Protein AF-A0A7K3Y5E2-F1 (afdb_monomer_lite)

Structure (mmCIF, N/CA/C/O backbone):
data_AF-A0A7K3Y5E2-F1
#
_entry.id   AF-A0A7K3Y5E2-F1
#
loop_
_atom_site.group_PDB
_atom_site.id
_atom_site.type_symbol
_atom_site.label_atom_id
_atom_site.label_alt_id
_atom_site.label_comp_id
_atom_site.label_asym_id
_atom_site.label_entity_id
_atom_site.label_seq_id
_atom_site.pdbx_PDB_ins_code
_atom_site.Cartn_x
_atom_site.Cartn_y
_atom_site.Cartn_z
_atom_site.occupancy
_atom_site.B_iso_or_equiv
_atom_site.auth_seq_id
_atom_site.auth_comp_id
_atom_site.auth_asym_id
_atom_site.auth_atom_id
_atom_site.pdbx_PDB_model_num
ATOM 1 N N . GLU A 1 1 ? 18.569 -16.486 -30.854 1.00 65.44 1 GLU A N 1
ATOM 2 C CA . GLU A 1 1 ? 19.426 -16.315 -32.045 1.00 65.44 1 GLU A CA 1
ATOM 3 C C . GLU A 1 1 ? 18.538 -16.068 -33.259 1.00 65.44 1 GLU A C 1
ATOM 5 O O . GLU A 1 1 ? 17.459 -16.649 -33.303 1.00 65.44 1 GLU A O 1
ATOM 10 N N . GLY A 1 2 ? 18.917 -15.154 -34.163 1.00 85.88 2 GLY A N 1
ATOM 11 C CA . GLY A 1 2 ? 18.181 -14.888 -35.414 1.00 85.88 2 GLY A CA 1
ATOM 12 C C . GLY A 1 2 ? 17.344 -13.602 -35.477 1.00 85.88 2 GLY A C 1
ATOM 13 O O . GLY A 1 2 ? 16.522 -13.455 -36.376 1.00 85.88 2 GLY A O 1
ATOM 14 N N . THR A 1 3 ? 17.515 -12.662 -34.541 1.00 89.19 3 THR A N 1
ATOM 15 C CA . THR A 1 3 ? 16.976 -11.299 -34.704 1.00 89.19 3 THR A CA 1
ATOM 16 C C . THR A 1 3 ? 18.124 -10.309 -34.779 1.00 89.19 3 THR A C 1
ATOM 18 O O . THR A 1 3 ? 19.136 -10.490 -34.104 1.00 89.19 3 THR A O 1
ATOM 21 N N . ARG A 1 4 ? 17.937 -9.207 -35.511 1.00 88.00 4 ARG A N 1
ATOM 22 C CA . ARG A 1 4 ? 18.916 -8.111 -35.526 1.00 88.00 4 ARG A CA 1
ATOM 23 C C . ARG A 1 4 ? 19.204 -7.570 -34.127 1.00 88.00 4 ARG A C 1
ATOM 25 O O . ARG A 1 4 ? 20.330 -7.219 -33.845 1.00 88.00 4 ARG A O 1
ATOM 32 N N . ALA A 1 5 ? 18.229 -7.578 -33.218 1.00 86.38 5 ALA A N 1
ATOM 33 C CA . ALA A 1 5 ? 18.456 -7.189 -31.823 1.00 86.38 5 ALA A CA 1
ATOM 34 C C . ALA A 1 5 ? 19.395 -8.148 -31.061 1.00 86.38 5 ALA A C 1
ATOM 36 O O . ALA A 1 5 ? 20.045 -7.738 -30.103 1.00 86.38 5 ALA A O 1
ATOM 37 N N . TYR A 1 6 ? 19.447 -9.422 -31.462 1.00 87.56 6 TYR A N 1
ATOM 38 C CA . TYR A 1 6 ? 20.365 -10.413 -30.906 1.00 87.56 6 TYR A CA 1
ATOM 39 C C . TYR A 1 6 ? 21.773 -10.277 -31.509 1.00 87.56 6 TYR A C 1
ATOM 41 O O . TYR A 1 6 ? 22.755 -10.315 -30.775 1.00 87.56 6 TYR A O 1
ATOM 49 N N . GLU A 1 7 ? 21.861 -10.103 -32.830 1.00 88.00 7 GLU A N 1
ATOM 50 C CA . GLU A 1 7 ? 23.125 -10.007 -33.580 1.00 88.00 7 GLU A CA 1
ATOM 51 C C . GLU A 1 7 ? 23.808 -8.635 -33.422 1.00 88.00 7 GLU A C 1
ATOM 53 O O . GLU A 1 7 ? 25.020 -8.556 -33.251 1.00 88.00 7 GLU A O 1
ATOM 58 N N . GLU A 1 8 ? 23.024 -7.555 -33.403 1.00 89.75 8 GLU A N 1
ATOM 59 C CA . GLU A 1 8 ? 23.433 -6.153 -33.225 1.00 89.75 8 GLU A CA 1
ATOM 60 C C . GLU A 1 8 ? 23.025 -5.653 -31.823 1.00 89.75 8 GLU A C 1
ATOM 62 O O . GLU A 1 8 ? 22.358 -4.632 -31.649 1.00 89.75 8 GLU A O 1
ATOM 67 N N . ASN A 1 9 ? 23.378 -6.420 -30.794 1.00 84.56 9 ASN A N 1
ATOM 68 C CA . ASN A 1 9 ? 23.081 -6.107 -29.398 1.00 84.56 9 ASN A CA 1
ATOM 69 C C . ASN A 1 9 ? 23.750 -4.781 -28.965 1.00 84.56 9 ASN A C 1
ATOM 71 O O . ASN A 1 9 ? 24.964 -4.622 -29.068 1.00 84.56 9 ASN A O 1
ATOM 75 N N . THR A 1 10 ? 22.954 -3.865 -28.397 1.00 86.56 10 THR A N 1
ATOM 76 C CA . THR A 1 10 ? 23.427 -2.594 -27.812 1.00 86.56 10 THR A CA 1
ATOM 77 C C . THR A 1 10 ? 23.283 -2.523 -26.283 1.00 86.56 10 THR A C 1
ATOM 79 O O . THR A 1 10 ? 23.208 -1.429 -25.711 1.00 86.56 10 THR A O 1
ATOM 82 N N . LEU A 1 11 ? 23.173 -3.663 -25.596 1.00 85.75 11 LEU A N 1
ATOM 83 C CA . LEU A 1 11 ? 23.136 -3.731 -24.132 1.00 85.75 11 LEU A CA 1
ATOM 84 C C . LEU A 1 11 ? 24.394 -3.066 -23.562 1.00 85.75 11 LEU A C 1
ATOM 86 O O . LEU A 1 11 ? 25.503 -3.298 -24.033 1.00 85.75 11 LEU A O 1
ATOM 90 N N . GLY A 1 12 ? 24.229 -2.196 -22.567 1.00 86.44 12 GLY A N 1
ATOM 91 C CA . GLY A 1 12 ? 25.335 -1.430 -21.988 1.00 86.44 12 GLY A CA 1
ATOM 92 C C . GLY A 1 12 ? 25.695 -0.149 -22.753 1.00 86.44 12 GLY A C 1
ATOM 93 O O . GLY A 1 12 ? 26.113 0.830 -22.137 1.00 86.44 12 GLY A O 1
ATOM 94 N N . MET A 1 13 ? 25.487 -0.087 -24.076 1.00 91.62 13 MET A N 1
ATOM 95 C CA . MET A 1 13 ? 25.933 1.053 -24.903 1.00 91.62 13 MET A CA 1
ATOM 96 C C . MET A 1 13 ? 25.222 2.374 -24.574 1.00 91.62 13 MET A C 1
ATOM 98 O O . MET A 1 13 ? 25.768 3.458 -24.790 1.00 91.62 13 MET A O 1
ATOM 102 N N . HIS A 1 14 ? 23.981 2.310 -24.090 1.00 93.31 14 HIS A N 1
ATOM 103 C CA . HIS A 1 14 ? 23.141 3.485 -23.831 1.00 93.31 14 HIS A CA 1
ATOM 104 C C . HIS A 1 14 ? 22.648 3.563 -22.386 1.00 93.31 14 HIS A C 1
ATOM 106 O O . HIS A 1 14 ? 21.644 4.220 -22.104 1.00 93.31 14 HIS A O 1
ATOM 112 N N . ASP A 1 15 ? 23.373 2.944 -21.457 1.00 93.38 15 ASP A N 1
ATOM 113 C CA . ASP A 1 15 ? 22.963 2.833 -20.057 1.00 93.38 15 ASP A CA 1
ATOM 114 C C . ASP A 1 15 ? 22.676 4.189 -19.410 1.00 93.38 15 ASP A C 1
ATOM 116 O O . ASP A 1 15 ? 21.643 4.353 -18.763 1.00 93.38 15 ASP A O 1
ATOM 120 N N . ALA A 1 16 ? 23.523 5.195 -19.646 1.00 95.38 16 ALA A N 1
ATOM 121 C CA . ALA A 1 16 ? 23.303 6.540 -19.115 1.00 95.38 16 ALA A CA 1
ATOM 122 C C . ALA A 1 16 ? 21.973 7.149 -19.602 1.00 95.38 16 ALA A C 1
ATOM 124 O O . ALA A 1 16 ? 21.200 7.679 -18.802 1.00 95.38 16 ALA A O 1
ATOM 125 N N . ARG A 1 17 ? 21.663 7.013 -20.900 1.00 95.81 17 ARG A N 1
ATOM 126 C CA . ARG A 1 17 ? 20.407 7.509 -21.491 1.00 95.81 17 ARG A CA 1
ATOM 127 C C . ARG A 1 17 ? 19.200 6.744 -20.956 1.00 95.81 17 ARG A C 1
ATOM 129 O O . ARG A 1 17 ? 18.198 7.359 -20.601 1.00 95.81 17 ARG A O 1
ATOM 136 N N . PHE A 1 18 ? 19.313 5.422 -20.837 1.00 94.88 18 PHE A N 1
ATOM 137 C CA . PHE A 1 18 ? 18.265 4.583 -20.260 1.00 94.88 18 PHE A CA 1
ATOM 138 C C . PHE A 1 18 ? 17.958 4.973 -18.810 1.00 94.88 18 PHE A C 1
ATOM 140 O O . PHE A 1 18 ? 16.792 5.119 -18.443 1.00 94.88 18 PHE A O 1
ATOM 147 N N . ARG A 1 19 ? 18.988 5.178 -17.980 1.00 95.19 19 ARG A N 1
ATOM 148 C CA . ARG A 1 19 ? 18.813 5.579 -16.576 1.00 95.19 19 ARG A CA 1
ATOM 149 C C . ARG A 1 19 ? 18.181 6.961 -16.462 1.00 95.19 19 ARG A C 1
ATOM 151 O O . ARG A 1 19 ? 17.249 7.104 -15.676 1.00 95.19 19 ARG A O 1
ATOM 158 N N . ALA A 1 20 ? 18.625 7.923 -17.272 1.00 96.81 20 ALA A N 1
ATOM 159 C CA . ALA A 1 20 ? 18.040 9.261 -17.310 1.00 96.81 20 ALA A CA 1
ATOM 160 C C . ALA A 1 20 ? 16.551 9.221 -17.691 1.00 96.81 20 ALA A C 1
ATOM 162 O O . ALA A 1 20 ? 15.718 9.771 -16.974 1.00 96.81 20 ALA A O 1
ATOM 163 N N . PHE A 1 21 ? 16.198 8.500 -18.760 1.00 96.69 21 PHE A N 1
ATOM 164 C CA . PHE A 1 21 ? 14.806 8.350 -19.192 1.00 96.69 21 PHE A CA 1
ATOM 165 C C . PHE A 1 21 ? 13.937 7.647 -18.140 1.00 96.69 21 PHE A C 1
ATOM 167 O O . PHE A 1 21 ? 12.825 8.085 -17.842 1.00 96.69 21 PHE A O 1
ATOM 174 N N . LYS A 1 22 ? 14.449 6.566 -17.543 1.00 95.12 22 LYS A N 1
ATOM 175 C CA . LYS A 1 22 ? 13.752 5.813 -16.495 1.00 95.12 22 LYS A CA 1
ATOM 176 C C . LYS A 1 22 ? 13.474 6.677 -15.267 1.00 95.12 22 LYS A C 1
ATOM 178 O O . LYS A 1 22 ? 12.386 6.588 -14.707 1.00 95.12 22 LYS A O 1
ATOM 183 N N . GLU A 1 23 ? 14.446 7.475 -14.842 1.00 95.69 23 GLU A N 1
ATOM 184 C CA . GLU A 1 23 ? 14.294 8.361 -13.690 1.00 95.69 23 GLU A CA 1
ATOM 185 C C . GLU A 1 23 ? 13.292 9.482 -13.970 1.00 95.69 23 GLU A C 1
ATOM 187 O O . GLU A 1 23 ? 12.396 9.713 -13.160 1.00 95.69 23 GLU A O 1
ATOM 192 N N . TRP A 1 24 ? 13.391 10.108 -15.146 1.00 96.94 24 TRP A N 1
ATOM 193 C CA . TRP A 1 24 ? 12.431 11.111 -15.599 1.00 96.94 24 TRP A CA 1
ATOM 194 C C . TRP A 1 24 ? 11.007 10.547 -15.634 1.00 96.94 24 TRP A C 1
ATOM 196 O O . TRP A 1 24 ? 10.106 11.131 -15.047 1.00 96.94 24 TRP A O 1
ATOM 206 N N . THR A 1 25 ? 10.811 9.361 -16.222 1.00 96.25 25 THR A N 1
ATOM 207 C CA . THR A 1 25 ? 9.488 8.713 -16.294 1.00 96.25 25 THR A CA 1
ATOM 208 C C . THR A 1 25 ? 8.902 8.488 -14.901 1.00 96.25 25 THR A C 1
ATOM 210 O O . THR A 1 25 ? 7.735 8.778 -14.662 1.00 96.25 25 THR A O 1
ATOM 213 N N . ARG A 1 26 ? 9.716 8.025 -13.949 1.00 94.81 26 ARG A N 1
ATOM 214 C CA . ARG A 1 26 ? 9.252 7.714 -12.590 1.00 94.81 26 ARG A CA 1
ATOM 215 C C . ARG A 1 26 ? 8.800 8.945 -11.812 1.00 94.81 26 ARG A C 1
ATOM 217 O O . ARG A 1 26 ? 7.811 8.866 -11.092 1.00 94.81 26 ARG A O 1
ATOM 224 N N . LYS A 1 27 ? 9.529 10.052 -11.951 1.00 93.38 27 LYS A N 1
ATOM 225 C CA . LYS A 1 27 ? 9.270 11.298 -11.217 1.00 93.38 27 LYS A CA 1
ATOM 226 C C . LYS A 1 27 ? 8.215 12.165 -11.890 1.00 93.38 27 LYS A C 1
ATOM 228 O O . LYS A 1 27 ? 7.300 12.645 -11.236 1.00 93.38 27 LYS A O 1
ATOM 233 N N . GLU A 1 28 ? 8.328 12.338 -13.201 1.00 95.00 28 GLU A N 1
ATOM 234 C CA . GLU A 1 28 ? 7.524 13.311 -13.943 1.00 95.00 28 GLU A CA 1
ATOM 235 C C . GLU A 1 28 ? 6.228 12.713 -14.502 1.00 95.00 28 GLU A C 1
ATOM 237 O O . GLU A 1 28 ? 5.283 13.449 -14.780 1.00 95.00 28 GLU A O 1
ATOM 242 N N . PHE A 1 29 ? 6.155 11.387 -14.664 1.00 93.50 29 PHE A N 1
ATOM 243 C CA . PHE A 1 29 ? 4.970 10.713 -15.195 1.00 93.50 29 PHE A CA 1
ATOM 244 C C . PHE A 1 29 ? 4.321 9.771 -14.180 1.00 93.50 29 PHE A C 1
ATOM 246 O O . PHE A 1 29 ? 3.170 9.995 -13.803 1.00 93.50 29 PHE A O 1
ATOM 253 N N . ASP A 1 30 ? 5.038 8.741 -13.718 1.00 93.31 30 ASP A N 1
ATOM 254 C CA . ASP A 1 30 ? 4.445 7.682 -12.894 1.00 93.31 30 ASP A CA 1
ATOM 255 C C . ASP A 1 30 ? 3.905 8.232 -11.564 1.00 93.31 30 ASP A C 1
ATOM 257 O O . ASP A 1 30 ? 2.746 7.999 -11.225 1.00 93.31 30 ASP A O 1
ATOM 261 N N . GLU A 1 31 ? 4.708 8.999 -10.822 1.00 91.50 31 GLU A N 1
ATOM 262 C CA . GLU A 1 31 ? 4.315 9.561 -9.527 1.00 91.50 31 GLU A CA 1
ATOM 263 C C . GLU A 1 31 ? 3.060 10.461 -9.591 1.00 91.50 31 GLU A C 1
ATOM 265 O O . GLU A 1 31 ? 2.100 10.179 -8.859 1.00 91.50 31 GLU A O 1
ATOM 270 N N . PRO A 1 32 ? 2.987 11.503 -10.450 1.00 94.25 32 PRO A N 1
ATOM 271 C CA . PRO A 1 32 ? 1.795 12.346 -10.540 1.00 94.25 32 PRO A CA 1
ATOM 272 C C . PRO A 1 32 ? 0.588 11.611 -11.130 1.00 94.25 32 PRO A C 1
ATOM 274 O O . PR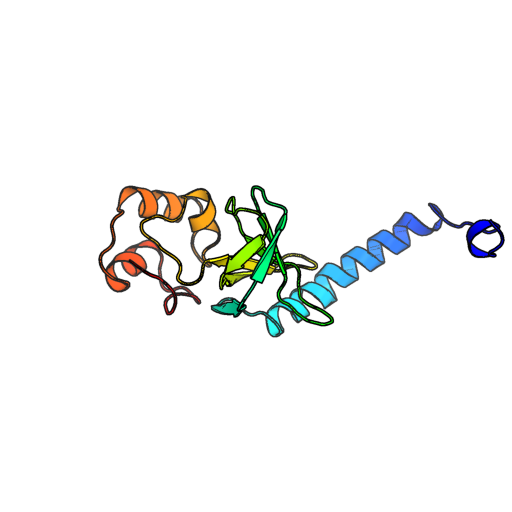O A 1 32 ? -0.551 11.920 -10.770 1.00 94.25 32 PRO A O 1
ATOM 277 N N . MET A 1 33 ? 0.801 10.636 -12.017 1.00 95.38 33 MET A N 1
ATOM 278 C CA . MET A 1 33 ? -0.282 9.822 -12.564 1.00 95.38 33 MET A CA 1
ATOM 279 C C . MET A 1 33 ? -0.879 8.911 -11.488 1.00 95.38 33 MET A C 1
ATOM 281 O O . MET A 1 33 ? -2.085 8.976 -11.245 1.00 95.38 33 MET A O 1
ATOM 285 N N . LEU A 1 34 ? -0.052 8.147 -10.768 1.00 95.56 34 LEU A N 1
ATOM 286 C CA . LEU A 1 34 ? -0.504 7.281 -9.674 1.00 95.56 34 LEU A CA 1
ATOM 287 C C . LEU A 1 34 ? -1.183 8.083 -8.562 1.00 95.56 34 LEU A C 1
ATOM 289 O O . LEU A 1 34 ? -2.150 7.605 -7.976 1.00 95.56 34 LEU A O 1
ATOM 293 N N . ALA A 1 35 ? -0.743 9.319 -8.314 1.00 93.56 35 ALA A N 1
ATOM 294 C CA . ALA A 1 35 ? -1.403 10.212 -7.368 1.00 93.56 35 ALA A CA 1
ATOM 295 C C . ALA A 1 35 ? -2.858 10.526 -7.707 1.00 93.56 35 ALA A C 1
ATOM 297 O O . ALA A 1 35 ? -3.679 10.681 -6.804 1.00 93.56 35 ALA A O 1
ATOM 298 N N . ARG A 1 36 ? -3.153 10.644 -9.002 1.00 95.62 36 ARG A N 1
ATOM 299 C CA . ARG A 1 36 ? -4.484 10.969 -9.517 1.00 95.62 36 ARG A CA 1
ATOM 300 C C . ARG A 1 36 ? -5.354 9.727 -9.662 1.00 95.62 36 ARG A C 1
ATOM 302 O O . ARG A 1 36 ? -6.545 9.805 -9.392 1.00 95.62 36 ARG A O 1
ATOM 309 N N . VAL A 1 37 ? -4.767 8.606 -10.083 1.00 95.62 37 VAL A N 1
ATOM 310 C CA . VAL A 1 37 ? -5.497 7.346 -10.299 1.00 95.62 37 VAL A CA 1
ATOM 311 C C . VAL A 1 37 ? -5.816 6.651 -8.973 1.00 95.62 37 VAL A C 1
ATOM 313 O O . VAL A 1 37 ? -6.919 6.141 -8.803 1.00 95.62 37 VAL A O 1
ATOM 316 N N . PHE A 1 38 ? -4.877 6.661 -8.023 1.00 96.38 38 PHE A N 1
ATOM 317 C CA . PHE A 1 38 ? -5.002 5.998 -6.724 1.00 96.38 38 PHE A CA 1
ATOM 318 C C . PHE A 1 38 ? -4.674 6.971 -5.579 1.00 96.38 38 PHE A C 1
ATOM 320 O O . PHE A 1 38 ? -3.643 6.826 -4.911 1.00 96.38 38 PHE A O 1
ATOM 327 N N . PRO A 1 39 ? -5.510 7.996 -5.335 1.00 96.06 39 PRO A N 1
ATOM 328 C CA . PRO A 1 39 ? -5.315 8.880 -4.192 1.00 96.06 39 PRO A CA 1
ATOM 329 C C . PRO A 1 39 ? -5.412 8.100 -2.862 1.00 96.06 39 PRO A C 1
ATOM 331 O O . PRO A 1 39 ? -6.149 7.108 -2.788 1.00 96.06 39 PRO A O 1
ATOM 334 N N . PRO A 1 40 ? -4.709 8.528 -1.792 1.00 96.00 40 PRO A N 1
ATOM 335 C CA . PRO A 1 40 ? -4.855 7.922 -0.468 1.00 96.00 40 PRO A CA 1
ATOM 336 C C . PRO A 1 40 ? -6.323 7.875 -0.023 1.00 96.00 40 PRO A C 1
ATOM 338 O O . PRO A 1 40 ? -7.054 8.848 -0.201 1.00 96.00 40 PRO A O 1
ATOM 341 N N . GLY A 1 41 ? -6.756 6.744 0.536 1.00 96.62 41 GLY A N 1
ATOM 342 C CA . GLY A 1 41 ? -8.165 6.466 0.842 1.00 96.62 41 GLY A CA 1
ATOM 343 C C . GLY A 1 41 ? -8.917 5.686 -0.239 1.00 96.62 41 GLY A C 1
ATOM 344 O O . GLY A 1 41 ? -10.034 5.238 0.013 1.00 96.62 41 GLY A O 1
ATOM 345 N N . THR A 1 42 ? -8.321 5.463 -1.416 1.00 97.38 42 THR A N 1
ATOM 346 C CA . THR A 1 42 ? -8.916 4.595 -2.447 1.00 97.38 42 THR A CA 1
ATOM 347 C C . THR A 1 42 ? -9.000 3.155 -1.948 1.00 97.38 42 THR A C 1
ATOM 349 O O . THR A 1 42 ? -7.992 2.592 -1.530 1.00 97.38 42 THR A O 1
ATOM 352 N N . ILE A 1 43 ? -10.185 2.547 -2.023 1.00 98.00 43 ILE A N 1
ATOM 353 C CA . ILE A 1 43 ? -10.396 1.140 -1.664 1.00 98.00 43 ILE A CA 1
ATOM 354 C C . ILE A 1 43 ? -10.227 0.277 -2.916 1.00 98.00 43 ILE A C 1
ATOM 356 O O . ILE A 1 43 ? -10.955 0.437 -3.897 1.00 98.00 43 ILE A O 1
ATOM 360 N N . LEU A 1 44 ? -9.278 -0.650 -2.861 1.00 97.69 44 LEU A N 1
ATOM 361 C CA . LEU A 1 44 ? -9.059 -1.699 -3.848 1.00 97.69 44 LEU A CA 1
ATOM 362 C C . LEU A 1 44 ? -9.710 -2.982 -3.331 1.00 97.69 44 LEU A C 1
ATOM 364 O O . LEU A 1 44 ? -9.371 -3.443 -2.242 1.00 97.69 44 LEU A O 1
ATOM 368 N N . ARG A 1 45 ? -10.646 -3.535 -4.103 1.00 97.56 45 ARG A N 1
ATOM 369 C CA . ARG A 1 45 ? -11.418 -4.722 -3.713 1.00 97.56 45 ARG A CA 1
ATOM 370 C C . ARG A 1 45 ? -10.835 -6.008 -4.269 1.00 97.56 45 ARG A C 1
ATOM 372 O O . ARG A 1 45 ? -10.260 -5.979 -5.359 1.00 97.56 45 ARG A O 1
ATOM 379 N N . ASP A 1 46 ? -11.041 -7.110 -3.559 1.00 97.75 46 ASP A N 1
ATOM 380 C CA . ASP A 1 46 ? -10.727 -8.464 -4.033 1.00 97.75 46 ASP A CA 1
ATOM 381 C C . ASP A 1 46 ? -9.267 -8.619 -4.501 1.00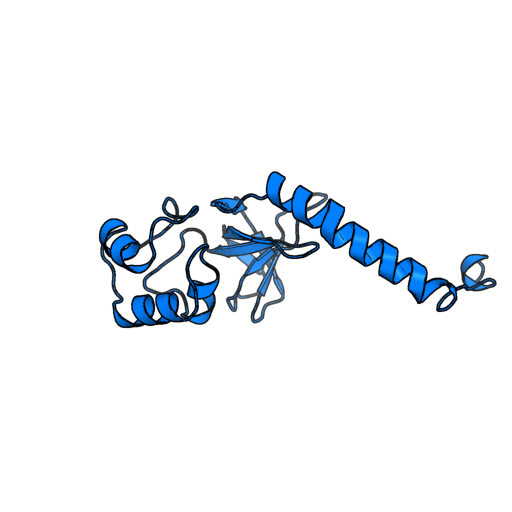 97.75 46 ASP A C 1
ATOM 383 O O . ASP A 1 46 ? -8.971 -9.201 -5.551 1.00 97.75 46 ASP A O 1
ATOM 387 N N . ILE A 1 47 ? -8.323 -8.058 -3.739 1.00 98.31 47 ILE A N 1
ATOM 388 C CA . ILE A 1 47 ? -6.898 -8.242 -4.010 1.00 98.31 47 ILE A CA 1
ATOM 389 C C . ILE A 1 47 ? -6.528 -9.676 -3.657 1.00 98.31 47 ILE A C 1
ATOM 391 O O . ILE A 1 47 ? -6.664 -10.092 -2.508 1.00 98.31 47 ILE A O 1
ATOM 395 N N . VAL A 1 48 ? -5.995 -10.405 -4.632 1.00 98.38 48 VAL A N 1
ATOM 396 C CA . VAL A 1 48 ? -5.430 -11.737 -4.429 1.00 98.38 48 VAL A CA 1
ATOM 397 C C . VAL A 1 48 ? -3.957 -11.585 -4.064 1.00 98.38 48 VAL A C 1
ATOM 399 O O . VAL A 1 48 ? -3.184 -10.980 -4.811 1.00 98.38 48 VAL A O 1
ATOM 402 N N . ILE A 1 49 ? -3.552 -12.132 -2.919 1.00 98.50 49 ILE A N 1
ATOM 403 C CA . ILE A 1 49 ? -2.145 -12.186 -2.513 1.00 98.50 49 ILE A CA 1
ATOM 404 C C . ILE A 1 49 ? -1.414 -13.224 -3.363 1.00 98.50 49 ILE A C 1
ATOM 406 O O . ILE A 1 49 ? -1.725 -14.412 -3.323 1.00 98.50 49 ILE A O 1
ATOM 410 N N . GLU A 1 50 ? -0.419 -12.771 -4.116 1.00 97.88 50 GLU A N 1
ATOM 411 C CA . GLU A 1 50 ? 0.383 -13.607 -5.013 1.00 97.88 50 GLU A CA 1
ATOM 412 C C . GLU A 1 50 ? 1.703 -14.034 -4.370 1.00 97.88 50 GLU A C 1
ATOM 414 O O . GLU A 1 50 ? 2.202 -15.115 -4.660 1.00 97.88 50 GLU A O 1
ATOM 419 N N . VAL A 1 51 ? 2.275 -13.182 -3.512 1.00 98.00 51 VAL A N 1
ATOM 420 C CA . VAL A 1 51 ? 3.572 -13.417 -2.864 1.00 98.00 51 VAL A CA 1
ATOM 421 C C . VAL A 1 51 ? 3.481 -13.025 -1.394 1.00 98.00 51 VAL A C 1
ATOM 423 O O . VAL A 1 51 ? 3.246 -11.858 -1.066 1.00 98.00 51 VAL A O 1
ATOM 426 N N . ALA A 1 52 ? 3.702 -13.987 -0.500 1.00 97.06 52 ALA A N 1
ATOM 427 C CA . ALA A 1 52 ? 3.786 -13.729 0.935 1.00 97.06 52 ALA A CA 1
ATOM 428 C C . ALA A 1 52 ? 5.136 -13.086 1.310 1.00 97.06 52 ALA A C 1
ATOM 430 O O . ALA A 1 52 ? 6.188 -13.468 0.796 1.00 97.06 52 ALA A O 1
ATOM 431 N N . GLY A 1 53 ? 5.135 -12.120 2.236 1.00 93.44 53 GLY A N 1
ATOM 432 C CA . GLY A 1 53 ? 6.375 -11.460 2.659 1.00 93.44 53 GLY A CA 1
ATOM 433 C C . GLY A 1 53 ? 6.199 -10.328 3.671 1.00 93.44 53 GLY A C 1
ATOM 434 O O . GLY A 1 53 ? 5.187 -10.225 4.360 1.00 93.44 53 GLY A O 1
ATOM 435 N N . LYS A 1 54 ? 7.218 -9.470 3.795 1.00 90.06 54 LYS A N 1
ATOM 436 C CA . LYS A 1 54 ? 7.159 -8.179 4.508 1.00 90.06 54 LYS A CA 1
ATOM 437 C C . LYS A 1 54 ? 7.827 -7.106 3.636 1.00 90.06 54 LYS A C 1
ATOM 439 O O . LYS A 1 54 ? 9.017 -6.854 3.825 1.00 90.06 54 LYS A O 1
ATOM 444 N N . PRO A 1 55 ? 7.108 -6.479 2.690 1.00 95.00 55 PRO A N 1
ATOM 445 C CA . PRO A 1 55 ? 5.661 -6.565 2.452 1.00 95.00 55 PRO A CA 1
ATOM 446 C C . PRO A 1 55 ? 5.228 -7.836 1.699 1.00 95.00 55 PRO A C 1
ATOM 448 O O . PRO A 1 55 ? 6.043 -8.473 1.034 1.00 95.00 55 PRO A O 1
ATOM 451 N N . SER A 1 56 ? 3.946 -8.187 1.808 1.00 98.00 56 SER A N 1
ATOM 452 C CA . SER A 1 56 ? 3.282 -9.128 0.892 1.00 98.00 56 SER A CA 1
ATOM 453 C C . SER A 1 56 ? 2.789 -8.381 -0.343 1.00 98.00 56 SER A C 1
ATOM 455 O O . SER A 1 56 ? 2.473 -7.192 -0.260 1.00 98.00 56 SER A O 1
ATOM 457 N N . PHE A 1 57 ? 2.706 -9.071 -1.476 1.00 98.31 57 PHE A N 1
ATOM 458 C CA . PHE A 1 57 ? 2.288 -8.482 -2.743 1.00 98.31 57 PHE A CA 1
ATOM 459 C C . PHE A 1 57 ? 1.052 -9.175 -3.302 1.00 98.31 57 PHE A C 1
ATOM 461 O O . PHE A 1 57 ? 0.939 -10.401 -3.259 1.00 98.31 57 PHE A O 1
ATOM 468 N N . GLY A 1 58 ? 0.145 -8.378 -3.855 1.00 98.00 58 GLY A N 1
ATOM 469 C CA . GLY A 1 58 ? -1.068 -8.865 -4.497 1.00 98.00 58 GLY A CA 1
ATOM 470 C C . GLY A 1 58 ? -1.561 -7.936 -5.598 1.00 98.00 58 GLY A C 1
ATOM 471 O O . GLY A 1 58 ? -1.058 -6.820 -5.769 1.00 98.00 58 GLY A O 1
ATOM 472 N N . ARG A 1 59 ? -2.542 -8.418 -6.358 1.00 98.31 59 ARG A N 1
ATOM 473 C CA . ARG A 1 59 ? -3.198 -7.696 -7.455 1.00 98.31 59 ARG A CA 1
ATOM 474 C C . ARG A 1 59 ? -4.690 -8.015 -7.480 1.00 98.31 59 ARG A C 1
ATOM 476 O O . ARG A 1 59 ? -5.115 -9.074 -7.031 1.00 98.31 59 ARG A O 1
ATOM 483 N N . GLN A 1 60 ? -5.482 -7.087 -8.008 1.00 97.12 60 GLN A N 1
ATOM 484 C CA . GLN A 1 60 ? -6.884 -7.354 -8.334 1.00 97.12 60 GLN A CA 1
ATOM 485 C C . GLN A 1 60 ? -6.981 -8.215 -9.598 1.00 97.12 60 GLN A C 1
ATOM 487 O O . GLN A 1 60 ? -6.068 -8.224 -10.427 1.00 97.12 60 GLN A O 1
ATOM 492 N N . MET A 1 61 ? -8.121 -8.870 -9.797 1.00 94.06 61 MET A N 1
ATOM 493 C CA . MET A 1 61 ? -8.442 -9.469 -11.092 1.00 94.06 61 MET A CA 1
ATOM 494 C C . MET A 1 61 ? -8.727 -8.364 -12.120 1.00 94.06 61 MET A C 1
ATOM 496 O O . MET A 1 61 ? -9.595 -7.518 -11.916 1.00 94.06 61 MET A O 1
ATOM 500 N N . GLY A 1 62 ? -7.996 -8.353 -13.235 1.00 92.12 62 GLY A N 1
ATOM 501 C CA . GLY A 1 62 ? -8.185 -7.373 -14.307 1.00 92.12 62 GLY A CA 1
ATOM 502 C C . GLY A 1 62 ? -7.152 -7.514 -15.424 1.00 92.12 62 GLY A C 1
ATOM 503 O O . GLY A 1 62 ? -6.187 -8.264 -15.289 1.00 92.12 62 GLY A O 1
ATOM 504 N N . SER A 1 63 ? -7.329 -6.775 -16.525 1.00 91.94 63 SER A N 1
ATOM 505 C CA . SER A 1 63 ? -6.361 -6.779 -17.636 1.00 91.94 63 SER A CA 1
ATOM 506 C C . SER A 1 63 ? -5.058 -6.045 -17.292 1.00 91.94 63 SER A C 1
ATOM 508 O O . SER A 1 63 ? -3.994 -6.454 -17.745 1.00 91.94 63 SER A O 1
ATOM 510 N N . TYR A 1 64 ? -5.131 -4.987 -16.472 1.00 92.81 64 TYR A N 1
ATOM 511 C CA . TYR A 1 64 ? -3.975 -4.175 -16.054 1.00 92.81 64 TYR A CA 1
ATOM 512 C C . TYR A 1 64 ? -4.017 -3.797 -14.560 1.00 92.81 64 TYR A C 1
ATOM 514 O O . TYR A 1 64 ? -4.002 -2.611 -14.222 1.00 92.81 64 TYR A O 1
ATOM 522 N N . PRO A 1 65 ? -4.109 -4.771 -13.639 1.00 95.38 65 PRO A N 1
ATOM 523 C CA . PRO A 1 65 ? -4.163 -4.482 -12.215 1.00 95.38 65 PRO A CA 1
ATOM 524 C C . PRO A 1 65 ? -2.817 -3.942 -11.719 1.00 95.38 65 PRO A C 1
ATOM 526 O O . PRO A 1 65 ? -1.749 -4.444 -12.083 1.00 95.38 65 PRO A O 1
ATOM 529 N N . ILE A 1 66 ? -2.872 -2.922 -10.861 1.00 96.31 66 ILE A N 1
ATOM 530 C CA . ILE A 1 66 ? -1.684 -2.336 -10.236 1.00 96.31 66 ILE A CA 1
ATOM 531 C C . ILE A 1 66 ? -1.124 -3.282 -9.169 1.00 96.31 66 ILE A C 1
ATOM 533 O O . ILE A 1 66 ? -1.880 -3.908 -8.429 1.00 96.31 66 ILE A O 1
ATOM 537 N N . LEU A 1 67 ? 0.205 -3.377 -9.070 1.00 97.75 67 LEU A N 1
ATOM 538 C CA . LEU A 1 67 ? 0.853 -4.116 -7.988 1.00 97.75 67 LEU A CA 1
ATOM 539 C C . LEU A 1 67 ? 0.579 -3.420 -6.650 1.00 97.75 67 LEU A C 1
ATOM 541 O O . LEU A 1 67 ? 0.892 -2.236 -6.493 1.00 97.75 67 LEU A O 1
ATOM 545 N N . VAL A 1 68 ? 0.052 -4.167 -5.684 1.00 98.31 68 VAL A N 1
ATOM 546 C CA . VAL A 1 68 ? -0.244 -3.682 -4.335 1.00 98.31 68 VAL A CA 1
ATOM 547 C C . VAL A 1 68 ? 0.743 -4.303 -3.354 1.00 98.31 68 VAL A C 1
ATOM 549 O O . VAL A 1 68 ? 0.827 -5.524 -3.240 1.00 98.31 68 VAL A O 1
ATOM 552 N N . GLY A 1 69 ? 1.498 -3.464 -2.647 1.00 98.12 69 GLY A N 1
ATOM 553 C CA . GLY A 1 69 ? 2.341 -3.869 -1.526 1.00 98.12 69 GLY A CA 1
ATOM 554 C C . GLY A 1 69 ? 1.616 -3.642 -0.202 1.00 98.12 69 GLY A C 1
ATOM 555 O O . GLY A 1 69 ? 1.236 -2.514 0.109 1.00 98.12 69 GLY A O 1
ATOM 556 N N . ILE A 1 70 ? 1.453 -4.694 0.595 1.00 97.88 70 ILE A N 1
ATOM 557 C CA . ILE A 1 70 ? 0.834 -4.622 1.921 1.00 97.88 70 ILE A CA 1
ATOM 558 C C . ILE A 1 70 ? 1.921 -4.905 2.965 1.00 97.88 70 ILE A C 1
ATOM 560 O O . ILE A 1 70 ? 2.516 -5.984 2.930 1.00 97.88 70 ILE A O 1
ATOM 564 N N . PRO A 1 71 ? 2.220 -3.983 3.903 1.00 96.50 71 PRO A N 1
ATOM 565 C CA . PRO A 1 71 ? 3.321 -4.100 4.868 1.00 96.50 71 PRO A CA 1
ATOM 566 C C . PRO A 1 71 ? 3.013 -5.083 6.015 1.00 96.50 71 PRO A C 1
ATOM 568 O O . PRO A 1 71 ? 3.305 -4.822 7.181 1.00 96.50 71 PRO A O 1
ATOM 571 N N . LEU A 1 72 ? 2.420 -6.225 5.674 1.00 96.62 72 LEU A N 1
ATOM 572 C CA . LEU A 1 72 ? 2.042 -7.335 6.537 1.00 96.62 72 LEU A CA 1
ATOM 573 C C . LEU A 1 72 ? 2.451 -8.644 5.864 1.00 96.62 72 LEU A C 1
ATOM 575 O O . LEU A 1 72 ? 2.637 -8.688 4.649 1.00 96.62 72 LEU A O 1
ATOM 579 N N . THR A 1 73 ? 2.559 -9.710 6.651 1.00 96.69 73 THR A N 1
ATOM 580 C CA . THR A 1 73 ? 2.714 -11.070 6.126 1.00 96.69 73 THR A CA 1
ATOM 581 C C . THR A 1 73 ? 1.344 -11.695 5.993 1.00 96.69 73 THR A C 1
ATOM 583 O O . THR A 1 73 ? 0.723 -12.035 6.995 1.00 96.69 73 THR A O 1
ATOM 586 N N . LEU A 1 74 ? 0.879 -11.795 4.754 1.00 97.06 74 LEU A N 1
ATOM 587 C CA . LEU A 1 74 ? -0.400 -12.380 4.393 1.00 97.06 74 LEU A CA 1
ATOM 588 C C . LEU A 1 74 ? -0.148 -13.707 3.669 1.00 97.06 74 LEU A C 1
ATOM 590 O O . LEU A 1 74 ? 0.837 -13.808 2.933 1.00 97.06 74 LEU A O 1
ATOM 594 N N . PRO A 1 75 ? -0.994 -14.727 3.882 1.00 97.50 75 PRO A N 1
ATOM 595 C CA . PRO A 1 75 ? -0.842 -15.994 3.188 1.00 97.50 75 PRO A CA 1
ATOM 596 C C . PRO A 1 75 ? -1.124 -15.828 1.691 1.00 97.50 75 PRO A C 1
ATOM 598 O O . PRO A 1 75 ? -1.996 -15.056 1.291 1.00 97.50 75 PRO A O 1
ATOM 601 N N . GLU A 1 76 ? -0.394 -16.571 0.861 1.00 97.50 76 GLU A N 1
ATOM 602 C CA . GLU A 1 76 ? -0.669 -16.635 -0.575 1.00 97.50 76 GLU A CA 1
ATOM 603 C C . GLU A 1 76 ? -2.102 -17.107 -0.835 1.00 97.50 76 GLU A C 1
ATOM 605 O O . GLU A 1 76 ? -2.647 -17.934 -0.101 1.00 97.50 76 GLU A O 1
ATOM 610 N N . ARG A 1 77 ? -2.701 -16.591 -1.911 1.00 97.50 77 ARG A N 1
ATOM 611 C CA . ARG A 1 77 ? -4.095 -16.813 -2.326 1.00 97.50 77 ARG A CA 1
ATOM 612 C C . ARG A 1 77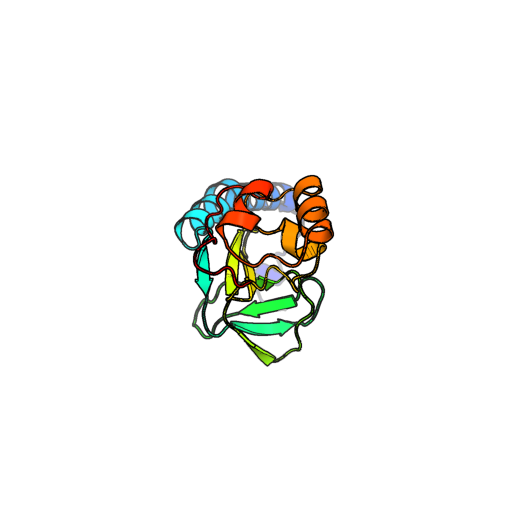 ? -5.148 -16.268 -1.361 1.00 97.50 77 ARG A C 1
ATOM 614 O O . ARG A 1 77 ? -6.334 -16.457 -1.620 1.00 97.50 77 ARG A O 1
ATOM 621 N N . ALA A 1 78 ? -4.756 -15.576 -0.288 1.00 97.88 78 ALA A N 1
ATOM 622 C CA . ALA A 1 78 ? -5.703 -14.780 0.480 1.00 97.88 78 ALA A CA 1
ATOM 623 C C . ALA A 1 78 ? -6.335 -13.713 -0.417 1.00 97.88 78 ALA A C 1
ATOM 625 O O . ALA A 1 78 ? -5.656 -13.126 -1.261 1.00 97.88 78 ALA A O 1
ATOM 626 N N . VAL A 1 79 ? -7.622 -13.465 -0.203 1.00 98.19 79 VAL A N 1
ATOM 627 C CA . VAL A 1 79 ? -8.385 -12.418 -0.880 1.00 98.19 79 VAL A CA 1
ATOM 628 C C . VAL A 1 79 ? -8.814 -11.417 0.177 1.00 98.19 79 VAL A C 1
ATOM 630 O O . VAL A 1 79 ? -9.365 -11.812 1.205 1.00 98.19 79 VAL A O 1
ATOM 633 N N . LEU A 1 80 ? -8.523 -10.140 -0.045 1.00 98.00 80 LEU A N 1
ATOM 634 C CA . LEU A 1 80 ? -8.910 -9.072 0.869 1.00 98.00 80 LEU A CA 1
ATOM 635 C C . LEU A 1 80 ? -9.103 -7.745 0.143 1.00 98.00 80 LEU A C 1
ATOM 637 O O . LEU A 1 80 ? -8.504 -7.495 -0.905 1.00 98.00 80 LEU A O 1
ATOM 641 N N . ASP A 1 81 ? -9.867 -6.865 0.774 1.00 98.25 81 ASP A N 1
ATOM 642 C CA . ASP A 1 81 ? -9.913 -5.459 0.408 1.00 98.25 81 ASP A CA 1
ATOM 643 C C . ASP A 1 81 ? -8.751 -4.715 1.075 1.00 98.25 81 ASP A C 1
ATOM 645 O O . ASP A 1 81 ? -8.326 -5.039 2.191 1.00 98.25 81 ASP A O 1
ATOM 649 N N . ALA A 1 82 ? -8.231 -3.690 0.404 1.00 98.19 82 ALA A N 1
ATOM 650 C CA . ALA A 1 82 ? -7.172 -2.850 0.945 1.00 98.19 82 ALA A CA 1
ATOM 651 C C . ALA A 1 82 ? -7.388 -1.375 0.600 1.00 98.19 82 ALA A C 1
ATOM 653 O O . ALA A 1 82 ? -7.849 -1.032 -0.487 1.00 98.19 82 ALA A O 1
ATOM 654 N N . VAL A 1 83 ? -7.021 -0.487 1.520 1.00 98.44 83 VAL A N 1
ATOM 655 C CA . VAL A 1 83 ? -7.051 0.962 1.321 1.00 98.44 83 VAL A CA 1
ATOM 656 C C . VAL A 1 83 ? -5.661 1.475 0.965 1.00 98.44 83 VAL A C 1
ATOM 658 O O . VAL A 1 83 ? -4.682 1.192 1.657 1.00 98.44 83 VAL A O 1
ATOM 661 N N . VAL A 1 84 ? -5.568 2.242 -0.120 1.00 98.19 84 VAL A N 1
ATOM 662 C CA . VAL A 1 84 ? -4.329 2.885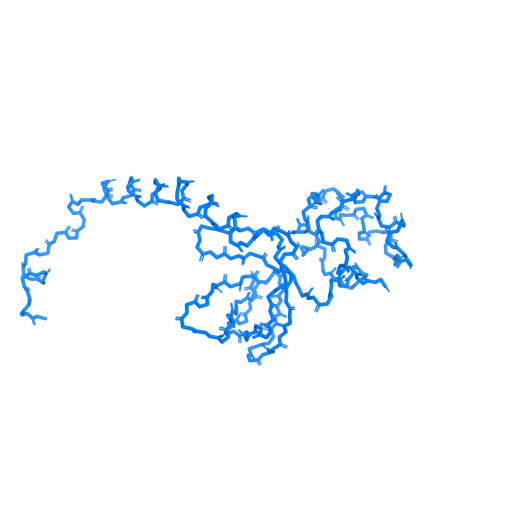 -0.565 1.00 98.19 84 VAL A CA 1
ATOM 663 C C . VAL A 1 84 ? -3.908 3.935 0.458 1.00 98.19 84 VAL A C 1
ATOM 665 O O . VAL A 1 84 ? -4.693 4.811 0.823 1.00 98.19 84 VAL A O 1
ATOM 668 N N . VAL A 1 85 ? -2.654 3.862 0.895 1.00 97.31 85 VAL A N 1
ATOM 669 C CA . VAL A 1 85 ? -2.062 4.806 1.853 1.00 97.31 85 VAL A CA 1
ATOM 670 C C . VAL A 1 85 ? -0.860 5.548 1.282 1.00 97.31 85 VAL A C 1
ATOM 672 O O . VAL A 1 85 ? -0.616 6.691 1.653 1.00 97.31 85 VAL A O 1
ATOM 675 N N . ASP A 1 86 ? -0.138 4.934 0.349 1.00 95.75 86 ASP A N 1
ATOM 676 C CA . ASP A 1 86 ? 1.013 5.544 -0.311 1.00 95.75 86 ASP A CA 1
ATOM 677 C C . ASP A 1 86 ? 1.215 4.930 -1.705 1.00 95.75 86 ASP A C 1
ATOM 679 O O . ASP A 1 86 ? 0.523 3.983 -2.094 1.00 95.75 86 ASP A O 1
ATOM 683 N N . ARG A 1 87 ? 2.162 5.455 -2.477 1.00 94.44 87 ARG A N 1
ATOM 684 C CA . ARG A 1 87 ? 2.507 4.976 -3.818 1.00 94.44 87 ARG A CA 1
ATOM 685 C C . ARG A 1 87 ? 4.012 4.809 -3.977 1.00 94.44 87 ARG A C 1
ATOM 687 O O . ARG A 1 87 ? 4.807 5.620 -3.521 1.00 94.44 87 ARG A O 1
ATOM 694 N N . GLY A 1 88 ? 4.394 3.742 -4.667 1.00 90.44 88 GLY A N 1
ATOM 695 C CA . GLY A 1 88 ? 5.739 3.566 -5.197 1.00 90.44 88 GLY A CA 1
ATOM 696 C C . GLY A 1 88 ? 5.831 4.061 -6.638 1.00 90.44 88 GLY A C 1
ATOM 697 O O . GLY A 1 88 ? 4.886 4.605 -7.198 1.00 90.44 88 GLY A O 1
ATOM 698 N N . MET A 1 89 ? 6.969 3.796 -7.280 1.00 88.44 89 MET A N 1
ATOM 699 C CA . MET A 1 89 ? 7.201 4.202 -8.673 1.00 88.44 89 MET A CA 1
ATOM 700 C C . MET A 1 89 ? 6.249 3.523 -9.666 1.00 88.44 89 MET A C 1
ATOM 702 O O . MET A 1 89 ? 5.958 4.085 -10.704 1.00 88.44 89 MET A O 1
ATOM 706 N N . ARG A 1 90 ? 5.817 2.284 -9.401 1.00 91.81 90 ARG A N 1
ATOM 707 C CA . ARG A 1 90 ? 4.955 1.490 -10.304 1.00 91.81 90 ARG A CA 1
ATOM 708 C C . ARG A 1 90 ? 4.013 0.558 -9.538 1.00 91.81 90 ARG A C 1
ATOM 710 O O . ARG A 1 90 ? 3.660 -0.522 -10.006 1.00 91.81 90 ARG A O 1
ATOM 717 N N . SER A 1 91 ? 3.683 0.945 -8.318 1.00 95.94 91 SER A N 1
ATOM 718 C CA . SER A 1 91 ? 2.910 0.147 -7.375 1.00 95.94 91 SER A CA 1
ATOM 719 C C . SER A 1 91 ? 2.229 1.077 -6.388 1.00 95.94 91 SER A C 1
ATOM 721 O O . SER A 1 91 ? 2.631 2.231 -6.236 1.00 95.94 91 SER A O 1
ATOM 723 N N . VAL A 1 92 ? 1.248 0.560 -5.668 1.00 97.56 92 VAL A N 1
ATOM 724 C CA . VAL A 1 92 ? 0.638 1.256 -4.536 1.00 97.56 92 VAL A CA 1
ATOM 725 C C . VAL A 1 92 ? 0.937 0.504 -3.250 1.00 97.56 92 VAL A C 1
ATOM 727 O O . VAL A 1 92 ? 1.079 -0.719 -3.254 1.00 97.56 92 VAL A O 1
ATOM 730 N N . THR A 1 93 ? 1.055 1.239 -2.154 1.00 97.75 93 THR A N 1
ATOM 731 C CA . THR A 1 93 ? 1.114 0.673 -0.811 1.00 97.75 93 THR A CA 1
ATOM 732 C C . THR A 1 93 ? -0.270 0.783 -0.195 1.00 97.75 93 THR A C 1
ATOM 734 O O . THR A 1 93 ? -0.876 1.858 -0.207 1.00 97.75 93 THR A O 1
ATOM 737 N N . ALA A 1 94 ? -0.766 -0.319 0.354 1.00 98.06 94 ALA A N 1
ATOM 738 C CA . ALA A 1 94 ? -2.092 -0.380 0.948 1.00 98.06 94 ALA A CA 1
ATOM 739 C C . ALA A 1 94 ? -2.078 -1.097 2.302 1.00 98.06 94 ALA A C 1
ATOM 741 O O . ALA A 1 94 ? -1.184 -1.891 2.596 1.00 98.06 94 ALA A O 1
ATOM 742 N N . LEU A 1 95 ? -3.083 -0.817 3.126 1.00 98.12 95 LEU A N 1
ATOM 743 C CA . LEU A 1 95 ? -3.375 -1.548 4.361 1.00 98.12 95 LEU A CA 1
ATOM 744 C C . LEU A 1 95 ? -4.686 -2.327 4.192 1.00 98.12 95 LEU A C 1
ATOM 746 O O . LEU A 1 95 ? -5.527 -1.874 3.419 1.00 98.12 95 LEU A O 1
ATOM 750 N N . PRO A 1 96 ? -4.892 -3.457 4.893 1.00 97.81 96 PRO A N 1
ATOM 751 C CA . PRO A 1 96 ? -6.180 -4.151 4.885 1.00 97.81 96 PRO A CA 1
ATOM 752 C C . PRO A 1 96 ? -7.336 -3.200 5.200 1.00 97.81 96 PRO A C 1
ATOM 754 O O . PRO A 1 96 ? -7.178 -2.294 6.016 1.00 97.81 96 PRO A O 1
ATOM 757 N N . CYS A 1 97 ? -8.473 -3.396 4.540 1.00 97.25 97 CYS A N 1
ATOM 758 C CA . CYS A 1 97 ? -9.690 -2.630 4.765 1.00 97.25 97 CYS A CA 1
ATOM 759 C C . CYS A 1 97 ? -10.773 -3.562 5.345 1.00 97.25 97 CYS A C 1
ATOM 761 O O . CYS A 1 97 ? -11.111 -4.545 4.685 1.00 97.25 97 CYS A O 1
ATOM 763 N N . PRO A 1 98 ? -11.338 -3.268 6.532 1.00 97.25 98 PRO A N 1
ATOM 764 C CA . PRO A 1 98 ? -11.043 -2.116 7.392 1.00 97.25 98 PRO A CA 1
ATOM 765 C C . PRO A 1 98 ? -9.649 -2.180 8.044 1.00 97.25 98 PRO A C 1
ATOM 767 O O . PRO A 1 98 ? -9.049 -3.246 8.192 1.00 97.25 98 PRO A O 1
ATOM 770 N N . VAL A 1 99 ? -9.122 -1.012 8.422 1.00 97.25 99 VAL A N 1
ATOM 771 C CA . VAL A 1 99 ? -7.812 -0.883 9.074 1.00 97.25 99 VAL A CA 1
ATOM 772 C C . VAL A 1 99 ? -7.993 -1.015 10.585 1.00 97.25 99 VAL A C 1
ATOM 774 O O . VAL A 1 99 ? -8.357 -0.054 11.260 1.00 97.25 99 VAL A O 1
ATOM 777 N N . GLU A 1 100 ? -7.696 -2.198 11.116 1.00 96.44 100 GLU A N 1
ATOM 778 C CA . GLU A 1 100 ? -7.829 -2.531 12.542 1.00 96.44 100 GLU A CA 1
ATOM 779 C C . GLU A 1 100 ? -6.764 -1.842 13.416 1.00 96.44 100 GLU A C 1
ATOM 781 O O . GLU A 1 100 ? -5.672 -2.375 13.649 1.00 96.44 100 GLU A O 1
ATOM 786 N N . ILE A 1 101 ? -7.049 -0.644 13.934 1.00 95.88 101 ILE A N 1
ATOM 787 C CA . ILE A 1 101 ? -6.057 0.193 14.629 1.00 95.88 101 ILE A CA 1
ATOM 788 C C . ILE A 1 101 ? -5.514 -0.467 15.893 1.00 95.88 101 ILE A C 1
ATOM 790 O O . ILE A 1 101 ? -4.346 -0.244 16.221 1.00 95.88 101 ILE A O 1
ATOM 794 N N . ASN A 1 102 ? -6.302 -1.283 16.588 1.00 95.50 102 ASN A N 1
ATOM 795 C CA . ASN A 1 102 ? -5.892 -1.899 17.848 1.00 95.50 102 ASN A CA 1
ATOM 796 C C . ASN A 1 102 ? -4.983 -3.122 17.663 1.00 95.50 102 ASN A C 1
ATOM 798 O O . ASN A 1 102 ? -4.113 -3.367 18.501 1.00 95.50 102 ASN A O 1
ATOM 802 N N . THR A 1 103 ? -5.094 -3.832 16.539 1.00 94.88 103 THR A N 1
ATOM 803 C CA . THR A 1 103 ? -4.333 -5.066 16.276 1.00 94.88 103 THR A CA 1
ATOM 804 C C . THR A 1 103 ? -3.227 -4.888 15.234 1.00 94.88 103 THR A C 1
ATOM 806 O O . THR A 1 103 ? -2.275 -5.673 15.205 1.00 94.88 103 THR A O 1
ATOM 809 N N . LEU A 1 104 ? -3.279 -3.829 14.414 1.00 95.12 104 LEU A N 1
ATOM 810 C CA . LEU A 1 104 ? -2.309 -3.597 13.345 1.00 95.12 104 LEU A CA 1
ATOM 811 C C . LEU A 1 104 ? -0.868 -3.511 13.898 1.00 95.12 104 LEU A C 1
ATOM 813 O O . LEU A 1 104 ? -0.612 -2.764 14.847 1.00 95.12 104 LEU A O 1
ATOM 817 N N . PRO A 1 105 ? 0.127 -4.198 13.317 1.00 94.44 105 PRO A N 1
ATOM 818 C CA . PRO A 1 105 ? 1.513 -4.096 13.764 1.00 94.44 105 PRO A CA 1
ATOM 819 C C . PRO A 1 105 ? 2.057 -2.658 13.753 1.00 94.44 105 PRO A C 1
ATOM 821 O O . PRO A 1 105 ? 1.766 -1.867 12.857 1.00 94.44 105 PRO A O 1
ATOM 824 N N . VAL A 1 106 ? 2.940 -2.327 14.701 1.00 92.69 106 VAL A N 1
ATOM 825 C CA . VAL A 1 106 ? 3.519 -0.971 14.838 1.00 92.69 106 VAL A CA 1
ATOM 826 C C . VAL A 1 106 ? 4.287 -0.525 13.587 1.00 92.69 106 VAL A C 1
ATOM 828 O O . VAL A 1 106 ? 4.329 0.661 13.262 1.00 92.69 106 VAL A O 1
ATOM 831 N N . ALA A 1 107 ? 4.895 -1.467 12.863 1.00 92.38 107 ALA A N 1
ATOM 832 C CA . ALA A 1 107 ? 5.551 -1.180 11.590 1.00 92.38 107 ALA A CA 1
ATOM 833 C C . ALA A 1 107 ? 4.549 -0.750 10.503 1.00 92.38 107 ALA A C 1
ATOM 835 O O . ALA A 1 107 ? 4.858 0.150 9.727 1.00 92.38 107 ALA A O 1
ATOM 836 N N . ALA A 1 108 ? 3.353 -1.347 10.488 1.00 94.62 108 ALA A N 1
ATOM 837 C CA . ALA A 1 108 ? 2.283 -1.030 9.549 1.00 94.62 108 ALA A CA 1
ATOM 838 C C . ALA A 1 108 ? 1.561 0.285 9.901 1.00 94.62 108 ALA A C 1
ATOM 840 O O . ALA A 1 108 ? 1.216 1.036 8.997 1.00 94.62 108 ALA A O 1
ATOM 841 N N . LEU A 1 109 ? 1.448 0.643 11.190 1.00 94.38 109 LEU A N 1
ATOM 842 C CA . LEU A 1 109 ? 0.908 1.946 11.622 1.00 94.38 109 LEU A CA 1
ATOM 843 C C . LEU A 1 109 ? 1.612 3.150 10.982 1.00 94.38 109 LEU A C 1
ATOM 845 O O . LEU A 1 109 ? 0.989 4.180 10.756 1.00 94.38 109 LEU A O 1
ATOM 849 N N . ARG A 1 110 ? 2.916 3.037 10.707 1.00 94.38 110 ARG A N 1
ATOM 850 C CA . ARG A 1 110 ? 3.712 4.121 10.105 1.00 94.38 110 ARG A CA 1
ATOM 851 C C . ARG A 1 110 ? 3.341 4.418 8.656 1.00 94.38 110 ARG A C 1
ATOM 853 O O . ARG A 1 110 ? 3.754 5.445 8.134 1.00 94.38 110 ARG A O 1
ATOM 860 N N . TRP A 1 111 ? 2.635 3.497 8.008 1.00 95.06 111 TRP A N 1
ATOM 861 C CA . TRP A 1 111 ? 2.174 3.673 6.638 1.00 95.06 111 TRP A CA 1
ATOM 862 C C . TRP A 1 111 ? 0.861 4.442 6.562 1.00 95.06 111 TRP A C 1
ATOM 864 O O . TRP A 1 111 ? 0.502 4.889 5.482 1.00 95.06 111 TRP A O 1
ATOM 874 N N . ILE A 1 112 ? 0.159 4.638 7.682 1.00 95.25 112 ILE A N 1
ATOM 875 C CA . ILE A 1 112 ? -1.014 5.509 7.710 1.00 95.25 112 ILE A CA 1
ATOM 876 C C . ILE A 1 112 ? -0.556 6.947 7.401 1.00 95.25 112 ILE A C 1
ATOM 878 O O . ILE A 1 112 ? 0.373 7.441 8.056 1.00 95.25 112 ILE A O 1
ATOM 882 N N . PRO A 1 113 ? -1.188 7.646 6.437 1.00 93.56 113 PRO A N 1
ATOM 883 C CA . PRO A 1 113 ? -0.768 8.990 6.061 1.00 93.56 113 PRO A CA 1
ATOM 884 C C . PRO A 1 113 ? -0.789 9.938 7.265 1.00 93.56 113 PRO A C 1
ATOM 886 O O . PRO A 1 113 ? -1.758 9.984 8.017 1.00 93.56 113 PRO A O 1
ATOM 889 N N . GLY A 1 114 ? 0.297 10.690 7.462 1.00 89.94 114 GLY A N 1
ATOM 890 C CA . GLY A 1 114 ? 0.447 11.608 8.599 1.00 89.94 114 GLY A CA 1
ATOM 891 C C . GLY A 1 114 ? 0.985 10.973 9.894 1.00 89.94 114 GLY A C 1
ATOM 892 O O . GLY A 1 114 ? 1.274 11.697 10.856 1.00 89.94 114 GLY A O 1
ATOM 893 N N . ILE A 1 115 ? 1.200 9.651 9.936 1.00 92.69 115 ILE A N 1
ATOM 894 C CA . ILE A 1 115 ? 1.705 8.940 11.121 1.00 92.69 115 ILE A CA 1
ATOM 895 C C . ILE A 1 115 ? 3.186 8.583 10.966 1.00 92.69 115 ILE A C 1
ATOM 897 O O . ILE A 1 115 ? 3.575 7.545 10.443 1.00 92.69 115 ILE A O 1
ATOM 901 N N . GLY A 1 116 ? 4.053 9.437 11.511 1.00 90.06 116 GLY A N 1
ATOM 902 C CA . GLY A 1 116 ? 5.489 9.160 11.598 1.00 90.06 116 GLY A CA 1
ATOM 903 C C . GLY A 1 116 ? 5.874 8.174 12.715 1.00 90.06 116 GLY A C 1
ATOM 904 O O . GLY A 1 116 ? 5.063 7.770 13.550 1.00 90.06 116 GLY A O 1
ATOM 905 N N . LYS A 1 117 ? 7.175 7.858 12.810 1.00 89.56 117 LYS A N 1
ATOM 906 C CA . LYS A 1 117 ? 7.745 6.915 13.798 1.00 89.56 117 LYS A CA 1
ATOM 907 C C . LYS A 1 117 ? 7.359 7.220 15.254 1.00 89.56 117 LYS A C 1
ATOM 909 O O . LYS A 1 117 ? 7.055 6.291 15.996 1.00 89.56 117 LYS A O 1
ATOM 914 N N . LYS A 1 118 ? 7.374 8.499 15.655 1.00 90.25 118 LYS A N 1
ATOM 915 C CA . LYS A 1 118 ? 7.020 8.932 17.022 1.00 90.25 118 LYS A CA 1
ATOM 916 C C . LYS A 1 118 ? 5.535 8.702 17.321 1.00 90.25 118 LYS A C 1
ATOM 918 O O . LYS A 1 118 ? 5.209 8.109 18.343 1.00 90.25 118 LYS A O 1
ATOM 923 N N . ARG A 1 119 ? 4.651 9.113 16.401 1.00 92.31 119 ARG A N 1
ATOM 924 C CA . ARG A 1 119 ? 3.195 8.941 16.537 1.00 92.31 119 ARG A CA 1
ATOM 925 C C . ARG A 1 119 ? 2.802 7.468 16.555 1.00 92.31 119 ARG A C 1
ATOM 927 O O . ARG A 1 119 ? 2.048 7.072 17.430 1.00 92.31 119 ARG A O 1
ATOM 934 N N . ALA A 1 120 ? 3.387 6.641 15.687 1.00 92.75 120 ALA A N 1
ATOM 935 C CA . ALA A 1 120 ? 3.142 5.197 15.694 1.00 92.75 120 ALA A CA 1
ATOM 936 C C . ALA A 1 120 ? 3.482 4.543 17.048 1.00 92.75 120 ALA A C 1
ATOM 938 O O . ALA A 1 120 ? 2.746 3.678 17.511 1.00 92.75 120 ALA A O 1
ATOM 939 N N . GLY A 1 121 ? 4.570 4.972 17.702 1.00 92.31 121 GLY A N 1
ATOM 940 C CA . GLY A 1 121 ? 4.924 4.505 19.047 1.00 92.31 121 GLY A CA 1
ATOM 941 C C . GLY A 1 121 ? 3.931 4.959 20.121 1.00 92.31 121 GLY A C 1
ATOM 942 O O . GLY A 1 121 ? 3.526 4.152 20.950 1.00 92.31 121 GLY A O 1
ATOM 943 N N . ALA A 1 122 ? 3.493 6.221 20.072 1.00 92.69 122 ALA A N 1
ATOM 944 C CA . ALA A 1 122 ? 2.488 6.753 20.995 1.00 92.69 122 ALA A CA 1
ATOM 945 C C . ALA A 1 122 ? 1.130 6.046 20.849 1.00 92.69 122 ALA A C 1
ATOM 947 O O . ALA A 1 122 ? 0.495 5.722 21.847 1.00 92.69 122 ALA A O 1
ATOM 948 N N . ILE A 1 123 ? 0.718 5.758 19.611 1.00 93.56 123 ILE A N 1
ATOM 949 C CA . ILE A 1 123 ? -0.496 4.991 19.314 1.00 93.56 123 ILE A CA 1
ATOM 950 C C . ILE A 1 123 ? -0.364 3.585 19.891 1.00 93.56 123 ILE A C 1
ATOM 952 O O . ILE A 1 123 ? -1.233 3.157 20.638 1.00 93.56 123 ILE A O 1
ATOM 956 N N . ALA A 1 124 ? 0.744 2.892 19.614 1.00 92.94 124 ALA A N 1
ATOM 957 C CA . ALA A 1 124 ? 0.972 1.542 20.122 1.00 92.94 124 ALA A CA 1
ATOM 958 C C . ALA A 1 124 ? 0.933 1.460 21.657 1.00 92.94 124 ALA A C 1
ATOM 960 O O . ALA A 1 124 ? 0.407 0.491 22.191 1.00 92.94 124 ALA A O 1
ATOM 961 N N . ALA A 1 125 ? 1.455 2.476 22.351 1.00 92.81 125 ALA A N 1
ATOM 962 C CA . ALA A 1 125 ? 1.467 2.539 23.811 1.00 92.81 125 ALA A CA 1
ATOM 963 C C . ALA A 1 125 ? 0.088 2.814 24.435 1.00 92.81 125 ALA A C 1
ATOM 965 O O . ALA A 1 125 ? -0.114 2.491 25.601 1.00 92.81 125 ALA A O 1
ATOM 966 N N . ARG A 1 126 ? -0.837 3.430 23.688 1.00 93.38 126 ARG A N 1
ATOM 967 C CA . ARG A 1 126 ? -2.153 3.847 24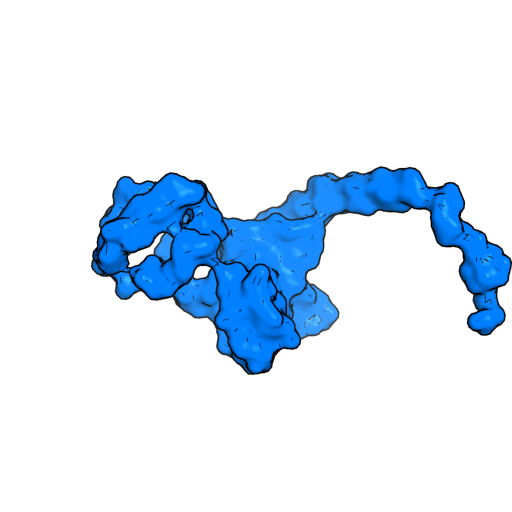.192 1.00 93.38 126 ARG A CA 1
ATOM 968 C C . ARG A 1 126 ? -3.312 2.951 23.739 1.00 93.38 126 ARG A C 1
ATOM 970 O O . ARG A 1 126 ? -4.430 3.145 24.194 1.00 93.38 126 ARG A O 1
ATOM 977 N N . ARG A 1 127 ? -3.058 1.960 22.883 1.00 92.81 127 ARG A N 1
ATOM 978 C CA . ARG A 1 127 ? -4.061 0.940 22.539 1.00 92.81 127 ARG A CA 1
ATOM 979 C C . ARG A 1 127 ? -4.591 0.235 23.804 1.00 92.81 127 ARG A C 1
ATOM 981 O O . ARG A 1 127 ? -3.790 -0.031 24.701 1.00 92.81 127 ARG A O 1
ATOM 988 N N . PRO A 1 128 ? -5.874 -0.164 23.838 1.00 95.00 128 PRO A N 1
ATOM 989 C CA . PRO A 1 128 ? -6.861 -0.031 22.765 1.00 95.00 128 PRO A CA 1
ATOM 990 C C . PRO A 1 128 ? -7.524 1.357 22.724 1.00 95.00 128 PRO A C 1
ATOM 992 O O . PRO A 1 128 ? -7.639 2.030 23.739 1.00 95.00 128 PRO A O 1
ATOM 995 N N . PHE A 1 129 ? -7.967 1.765 21.538 1.00 94.31 129 PHE A N 1
ATOM 996 C CA . PHE A 1 129 ? -8.830 2.928 21.319 1.00 94.31 129 PHE A CA 1
ATOM 997 C C . PHE A 1 129 ? -10.271 2.464 21.128 1.00 94.31 129 PHE A C 1
ATOM 999 O O . PHE A 1 129 ? -10.485 1.463 20.453 1.00 94.31 129 PHE A O 1
ATOM 1006 N N . GLU A 1 130 ? -11.241 3.213 21.650 1.00 93.38 130 GLU A N 1
ATOM 1007 C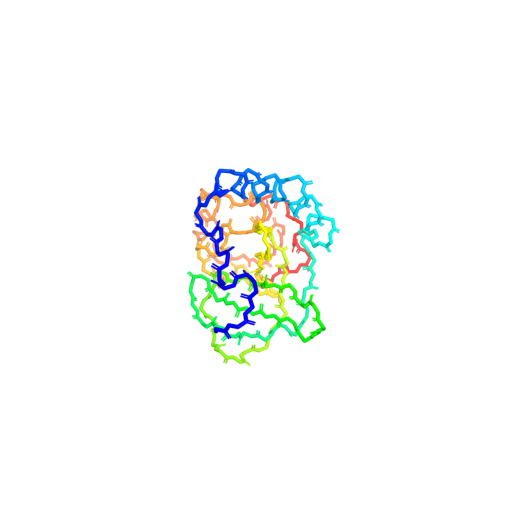 CA . GLU A 1 130 ? -12.673 2.878 21.512 1.00 93.38 130 GLU A CA 1
ATOM 1008 C C . GLU A 1 130 ? -13.379 3.683 20.410 1.00 93.38 130 GLU A C 1
ATOM 1010 O O . GLU A 1 130 ? -14.506 3.383 20.022 1.00 93.38 130 GLU A O 1
ATOM 1015 N N . SER A 1 131 ? -12.751 4.755 19.918 1.00 94.56 131 SER A N 1
ATOM 1016 C CA . SER A 1 131 ? -13.363 5.634 18.922 1.00 94.56 131 SER A CA 1
ATOM 1017 C C . SER A 1 131 ? -12.341 6.384 18.075 1.00 94.56 131 SER A C 1
ATOM 1019 O O . SER A 1 131 ? -11.218 6.670 18.505 1.00 94.56 131 SER A O 1
ATOM 1021 N N . LEU A 1 132 ? -12.791 6.811 16.892 1.00 93.75 132 LEU A N 1
ATOM 1022 C CA . LEU A 1 132 ? -12.028 7.678 15.995 1.00 93.75 132 LEU A CA 1
ATOM 1023 C C . LEU A 1 132 ? -11.575 8.972 16.687 1.00 93.75 132 LEU A C 1
ATOM 1025 O O . LEU A 1 132 ? -10.427 9.382 16.534 1.00 93.75 132 LEU A O 1
ATOM 1029 N N . ALA A 1 133 ? -12.450 9.583 17.491 1.00 93.25 133 ALA A N 1
ATOM 1030 C CA . ALA A 1 133 ? -12.147 10.824 18.197 1.00 93.25 133 ALA A CA 1
ATOM 1031 C C . ALA A 1 133 ? -10.979 10.662 19.181 1.00 93.25 133 ALA A C 1
ATOM 1033 O O . ALA A 1 133 ? -10.168 11.575 19.337 1.00 93.25 133 ALA A O 1
ATOM 1034 N N . GLU A 1 134 ? -10.862 9.510 19.848 1.00 93.25 134 GLU A N 1
ATOM 1035 C CA . GLU A 1 134 ? -9.724 9.256 20.728 1.00 93.25 134 GLU A CA 1
ATOM 1036 C C . GLU A 1 134 ? -8.421 9.089 19.940 1.00 93.25 134 GLU A C 1
ATOM 1038 O O . GLU A 1 134 ? -7.401 9.684 20.300 1.00 93.25 134 GLU A O 1
ATOM 1043 N N . PHE A 1 135 ? -8.468 8.333 18.845 1.00 93.19 135 PHE A N 1
ATOM 1044 C CA . PHE A 1 135 ? -7.326 8.124 17.962 1.00 93.19 135 PHE A CA 1
ATOM 1045 C C . PHE A 1 135 ? -6.810 9.435 17.346 1.00 93.19 135 PHE A C 1
ATOM 1047 O O . PHE A 1 135 ? -5.605 9.714 17.381 1.00 93.19 135 PHE A O 1
ATOM 1054 N N . GLN A 1 136 ? -7.716 10.288 16.859 1.00 93.38 136 GLN A N 1
ATOM 1055 C CA . GLN A 1 136 ? -7.388 11.572 16.233 1.00 93.38 136 GLN A CA 1
ATOM 1056 C C . GLN A 1 136 ? -6.657 12.535 17.178 1.00 93.38 136 GLN A C 1
ATOM 1058 O O . GLN A 1 136 ? -5.817 13.306 16.717 1.00 93.38 136 GLN A O 1
ATOM 1063 N N . ARG A 1 137 ? -6.869 12.454 18.502 1.00 92.62 137 ARG A N 1
ATOM 1064 C CA . ARG A 1 137 ? -6.106 13.266 19.477 1.00 92.62 137 ARG A CA 1
ATOM 1065 C C . ARG A 1 137 ? -4.596 13.021 19.407 1.00 92.62 137 ARG A C 1
ATOM 1067 O O . ARG A 1 137 ? -3.825 13.870 19.846 1.00 92.62 137 ARG A O 1
ATOM 1074 N N . ILE A 1 138 ? -4.170 11.867 18.891 1.00 90.44 138 ILE A N 1
ATOM 1075 C CA . ILE A 1 138 ? -2.758 11.475 18.783 1.00 90.44 138 ILE A CA 1
ATOM 1076 C C . ILE A 1 138 ? -2.289 11.512 17.328 1.00 90.44 138 ILE A C 1
ATOM 1078 O O . ILE A 1 138 ? -1.205 12.027 17.036 1.00 90.44 138 ILE A O 1
ATOM 1082 N N . ALA A 1 139 ? -3.080 10.932 16.424 1.00 88.50 139 ALA A N 1
ATOM 1083 C CA . ALA A 1 139 ? -2.731 10.790 15.016 1.00 88.50 139 ALA A CA 1
ATOM 1084 C C . ALA A 1 139 ? -2.949 12.080 14.206 1.00 88.50 139 ALA A C 1
ATOM 1086 O O . ALA A 1 139 ? -2.177 12.351 13.283 1.00 88.50 139 ALA A O 1
ATOM 1087 N N . GLY A 1 140 ? -3.934 12.895 14.593 1.00 91.31 140 GLY A N 1
ATOM 1088 C CA . GLY A 1 140 ? -4.562 13.889 13.723 1.00 91.31 140 GLY A CA 1
ATOM 1089 C C . GLY A 1 140 ? -5.596 13.255 12.787 1.00 91.31 140 GLY A C 1
ATOM 1090 O O . GLY A 1 140 ? -5.815 12.046 12.825 1.00 91.31 140 GLY A O 1
ATOM 1091 N N . GLU A 1 141 ? -6.223 14.082 11.952 1.00 92.25 141 GLU A N 1
ATOM 1092 C CA . GLU A 1 141 ? -7.098 13.618 10.870 1.00 92.25 141 GLU A CA 1
ATOM 1093 C C . GLU A 1 141 ? -6.280 12.915 9.785 1.00 92.25 141 GLU A C 1
ATOM 1095 O O . GLU A 1 141 ? -5.193 13.378 9.411 1.00 92.25 141 GLU A O 1
ATOM 1100 N N . THR A 1 142 ? -6.805 11.808 9.259 1.00 93.00 142 THR A N 1
ATOM 1101 C CA . THR A 1 142 ? -6.165 11.068 8.168 1.00 93.00 142 THR A CA 1
ATOM 1102 C C . THR A 1 142 ? -7.120 10.878 6.985 1.00 93.00 142 THR A C 1
ATOM 1104 O O . THR A 1 142 ? -8.336 10.777 7.165 1.00 93.00 142 THR A O 1
ATOM 1107 N N . PRO A 1 143 ? -6.604 10.749 5.746 1.00 92.75 143 PRO A N 1
ATOM 1108 C CA . PRO A 1 143 ? -7.434 10.481 4.567 1.00 92.75 143 PRO A CA 1
ATOM 1109 C C . PRO A 1 143 ? -8.218 9.161 4.635 1.00 92.75 143 PRO A C 1
ATOM 1111 O O . PRO A 1 143 ? -9.118 8.942 3.826 1.00 92.75 143 PRO A O 1
ATOM 1114 N N . ILE A 1 144 ? -7.868 8.272 5.571 1.00 95.56 144 ILE A N 1
ATOM 1115 C CA . ILE A 1 144 ? -8.441 6.931 5.708 1.00 95.56 144 ILE A CA 1
ATOM 1116 C C . ILE A 1 144 ? -9.358 6.788 6.932 1.00 95.56 144 ILE A C 1
ATOM 1118 O O . ILE A 1 144 ? -9.797 5.680 7.218 1.00 95.56 144 ILE A O 1
ATOM 1122 N N . ASP A 1 145 ? -9.694 7.881 7.630 1.00 94.50 145 ASP A N 1
ATOM 1123 C CA . ASP A 1 145 ? -10.482 7.861 8.878 1.00 94.50 145 ASP A CA 1
ATOM 1124 C C . ASP A 1 145 ? -11.801 7.075 8.758 1.00 94.50 145 ASP A C 1
ATOM 1126 O O . ASP A 1 145 ? -12.234 6.423 9.704 1.00 94.50 145 ASP A O 1
ATOM 1130 N N . LYS A 1 146 ? -12.415 7.079 7.568 1.00 94.69 146 LYS A N 1
ATOM 1131 C CA . LYS A 1 146 ? -13.690 6.398 7.278 1.00 94.69 146 LYS A CA 1
ATOM 1132 C C . LYS A 1 146 ? -13.605 4.871 7.257 1.00 94.69 146 LYS A C 1
ATOM 1134 O O . LYS A 1 146 ? -14.642 4.220 7.310 1.00 94.69 146 LYS A O 1
ATOM 1139 N N . VAL A 1 147 ? -12.405 4.315 7.104 1.00 96.38 147 VAL A N 1
ATOM 1140 C CA . VAL A 1 147 ? -12.173 2.864 7.013 1.00 96.38 147 VAL A CA 1
ATOM 1141 C C . VAL A 1 147 ? -11.385 2.325 8.206 1.00 96.38 147 VAL A C 1
ATOM 1143 O O . VAL A 1 147 ? -10.959 1.172 8.186 1.00 96.38 147 VAL A O 1
ATOM 1146 N N . LEU A 1 148 ? -11.165 3.151 9.234 1.00 95.88 148 LEU A N 1
ATOM 1147 C CA . LEU A 1 148 ? -10.551 2.711 10.482 1.00 95.88 148 LEU A CA 1
ATOM 1148 C C . LEU A 1 148 ? -11.556 1.908 11.312 1.00 95.88 148 LEU A C 1
ATOM 1150 O O . LEU A 1 148 ? -12.717 2.300 11.438 1.00 95.88 148 LEU A O 1
ATOM 1154 N N . ALA A 1 149 ? -11.077 0.819 11.902 1.00 96.31 149 ALA A N 1
ATOM 1155 C CA . ALA A 1 149 ? -11.803 0.007 12.868 1.00 96.31 149 ALA A CA 1
ATOM 1156 C C . ALA A 1 149 ? -11.064 -0.001 14.215 1.00 96.31 149 ALA A C 1
ATOM 1158 O O . ALA A 1 149 ? -9.828 0.087 14.265 1.00 96.31 149 ALA A O 1
ATOM 1159 N N . PHE A 1 150 ? -11.845 -0.047 15.293 1.00 93.12 150 PHE A N 1
ATOM 1160 C CA . PHE A 1 150 ? -11.420 0.093 16.683 1.00 93.12 150 PHE A CA 1
ATOM 1161 C C . PHE A 1 150 ? -11.991 -1.061 17.504 1.00 93.12 150 PHE A C 1
ATOM 1163 O O . PHE A 1 150 ? -13.216 -1.284 17.403 1.00 93.12 150 PHE A O 1
#

Secondary structure (DSSP, 8-state):
--SHHHHT--TTTTHHHHHHHHHHIIIIIIHHHHHHHS-TTPEEEEEEEEE-SSSEEEE-SSSSPPEEEESS---TT-EEEEEEEEE-SSEEEEEESSEETTTS-HHHHTTSTT--HHHHHHHHHHPPP-SHHHHHHHH---TTGGGEE-

Sequence (150 aa):
EGTRAYEENTLGMHDARFRAFKEWTRKEFDEPMLARVFPPGTILRDIVIEVAGKPSFGRQMGSYPILVGIPLTLPERAVLDAVVVDRGMRSVTALPCPVEINTLPVAALRWIPGIGKKRAGAIAARRPFESLAEFQRIAGETPIDKVLAF

Radius of gyration: 19.4 Å; chains: 1; bounding box: 40×31×60 Å

Foldseek 3Di:
DPDCCVVVPCVPVCVVVVVVVLVCCLPVPQQVVCCVVAPFFDKDFFWFFAAFDQFTWTFHDDPDTFIETERDGDDGRDTFMWTFQADDSGHTYTYTFLAELQPDDLVRQCSFPQQHNVLSVVSNVDDDDPDLVVNCVRRNDGSNSVRYDD

pLDDT: mean 94.28, std 3.94, range [65.44, 98.5]